Protein AF-A0A3M5VZM5-F1 (afdb_monomer)

Secondary structure (DSSP, 8-state):
-HHHHHHHHHEE--EEPSSS-EEPPEE--TTTS-HHHHHHHHHHHHHHTS---SPPPHHHHHHHHHTSPP------

Sequence (76 aa):
PRNLVRVIEDGIGEQKFSGFEHMQPMPGFAGKLSPAQLTDLINYLRQGWGGQSAELAVSDVQKLQAEAPSIEHKAH

Foldseek 3Di:
DLVVLQCQAANADWDDDPDPDIDDTGGHCNVVDDLVRSQVVVQCCCVVPVVDNDGDDSVRSVVSVVPDDHPDPPDD

Radius of gyration: 13.89 Å; Cα contacts (8 Å, |Δi|>4): 73; chains: 1; bounding box: 39×19×36 Å

Solvent-accessible surface area (backbone atoms only — not comparable to full-atom values): 4706 Å² total; per-residue (Å²): 109,59,69,59,56,46,42,49,34,63,24,44,70,71,44,83,48,89,82,91,49,65,48,74,60,42,80,40,42,65,91,74,54,55,69,62,57,48,34,53,52,51,39,51,49,28,44,75,74,60,78,40,84,76,75,70,53,52,68,56,52,52,49,45,56,74,74,47,79,81,82,77,80,77,85,128

Mean predicted aligned error: 6.39 Å

Structure (mmCIF, N/CA/C/O backbone):
data_AF-A0A3M5VZM5-F1
#
_entry.id   AF-A0A3M5VZM5-F1
#
loop_
_atom_site.group_PDB
_atom_site.id
_atom_site.type_symbol
_atom_site.label_atom_id
_atom_site.label_alt_id
_atom_site.label_comp_id
_atom_site.label_asym_id
_atom_site.label_entity_id
_atom_site.label_seq_id
_atom_site.pdbx_PDB_ins_code
_atom_site.Cartn_x
_atom_site.Cartn_y
_atom_site.Cartn_z
_atom_site.occupancy
_atom_site.B_iso_or_equiv
_atom_site.auth_seq_id
_atom_site.auth_comp_id
_atom_site.auth_asym_id
_atom_site.auth_atom_id
_atom_site.pdbx_PDB_model_num
ATOM 1 N N . PRO A 1 1 ? -4.987 -10.145 -0.476 1.00 79.25 1 PRO A N 1
ATOM 2 C CA . PRO A 1 1 ? -4.594 -8.728 -0.266 1.00 79.25 1 PRO A CA 1
ATOM 3 C C . PRO A 1 1 ? -3.159 -8.512 0.247 1.00 79.25 1 PRO A C 1
ATOM 5 O O . PRO A 1 1 ? -2.621 -7.442 -0.000 1.00 79.25 1 PRO A O 1
ATOM 8 N N . ARG A 1 2 ? -2.520 -9.496 0.901 1.00 83.12 2 ARG A N 1
ATOM 9 C CA . ARG A 1 2 ? -1.163 -9.355 1.463 1.00 83.12 2 ARG A CA 1
ATOM 10 C C . ARG A 1 2 ? -0.114 -8.827 0.470 1.00 83.12 2 ARG A C 1
ATOM 12 O O . ARG A 1 2 ? 0.597 -7.886 0.790 1.00 83.12 2 ARG A O 1
ATOM 19 N N . ASN A 1 3 ? -0.076 -9.368 -0.750 1.00 87.38 3 ASN A N 1
ATOM 20 C CA . ASN A 1 3 ? 0.876 -8.918 -1.775 1.00 87.38 3 ASN A CA 1
ATOM 21 C C . ASN A 1 3 ? 0.649 -7.457 -2.184 1.00 87.38 3 ASN A C 1
ATOM 23 O O . ASN A 1 3 ? 1.609 -6.723 -2.376 1.00 87.38 3 ASN A O 1
ATOM 27 N N . LEU A 1 4 ? -0.614 -7.029 -2.276 1.00 89.50 4 LEU A N 1
ATOM 28 C CA . LEU A 1 4 ? -0.955 -5.649 -2.615 1.00 89.50 4 LEU A CA 1
ATOM 29 C C . LEU A 1 4 ? -0.496 -4.681 -1.520 1.00 89.50 4 LEU A C 1
ATOM 31 O O . LEU A 1 4 ? 0.114 -3.670 -1.838 1.00 89.50 4 LEU A O 1
ATOM 35 N N . VAL A 1 5 ? -0.733 -5.016 -0.245 1.00 91.12 5 VAL A N 1
ATOM 36 C CA . VAL A 1 5 ? -0.247 -4.210 0.891 1.00 91.12 5 VAL A CA 1
ATOM 37 C C . VAL A 1 5 ? 1.269 -4.036 0.796 1.00 91.12 5 VAL A C 1
ATOM 39 O O . VAL A 1 5 ? 1.759 -2.914 0.846 1.00 91.12 5 VAL A O 1
ATOM 42 N N . ARG A 1 6 ? 2.003 -5.125 0.540 1.00 90.62 6 ARG A N 1
ATOM 43 C CA . ARG A 1 6 ? 3.468 -5.096 0.474 1.00 90.62 6 ARG A CA 1
ATOM 44 C C . ARG A 1 6 ? 4.011 -4.275 -0.692 1.00 90.62 6 ARG A C 1
ATOM 46 O O . ARG A 1 6 ? 4.917 -3.474 -0.505 1.00 90.62 6 ARG A O 1
ATOM 53 N N . VAL A 1 7 ? 3.422 -4.430 -1.876 1.00 91.75 7 VAL A N 1
ATOM 54 C CA . VAL A 1 7 ? 3.792 -3.648 -3.063 1.00 91.75 7 VAL A CA 1
ATOM 55 C C . VAL A 1 7 ? 3.546 -2.155 -2.848 1.00 91.75 7 VAL A C 1
ATOM 57 O O . VAL A 1 7 ? 4.354 -1.342 -3.277 1.00 91.75 7 VAL A O 1
ATOM 60 N N . ILE A 1 8 ? 2.460 -1.773 -2.173 1.00 92.50 8 ILE A N 1
ATOM 61 C CA . ILE A 1 8 ? 2.197 -0.361 -1.875 1.00 92.50 8 ILE A CA 1
ATOM 62 C C . ILE A 1 8 ? 3.174 0.168 -0.820 1.00 92.50 8 ILE A C 1
ATOM 64 O O . ILE A 1 8 ? 3.661 1.288 -0.949 1.00 92.50 8 ILE A O 1
ATOM 68 N N . GLU A 1 9 ? 3.497 -0.617 0.205 1.00 91.62 9 GLU A N 1
ATOM 69 C CA . GLU A 1 9 ? 4.409 -0.180 1.263 1.00 91.62 9 GLU A CA 1
ATOM 70 C C . GLU A 1 9 ? 5.861 -0.084 0.808 1.00 91.62 9 GLU A C 1
ATOM 72 O O . GLU A 1 9 ? 6.484 0.960 0.996 1.00 91.62 9 GLU A O 1
ATOM 77 N N . ASP A 1 10 ? 6.390 -1.123 0.173 1.00 91.50 10 ASP A N 1
ATOM 78 C CA . ASP A 1 10 ? 7.812 -1.181 -0.183 1.00 91.50 10 ASP A CA 1
ATOM 79 C C . ASP A 1 10 ? 8.097 -0.704 -1.584 1.00 91.50 10 ASP A C 1
ATOM 81 O O . ASP A 1 10 ? 9.221 -0.308 -1.897 1.00 91.50 10 ASP A O 1
ATOM 85 N N . GLY A 1 11 ? 7.086 -0.788 -2.439 1.00 90.38 11 GLY A N 1
ATOM 86 C CA . GLY A 1 11 ? 7.283 -0.669 -3.859 1.00 90.38 11 GLY A CA 1
ATOM 87 C C . GLY A 1 11 ? 7.778 -1.958 -4.507 1.00 90.38 11 GLY A C 1
ATOM 88 O O . GLY A 1 11 ? 7.823 -3.040 -3.914 1.00 90.38 11 GLY A O 1
ATOM 89 N N . ILE A 1 12 ? 8.161 -1.812 -5.768 1.00 87.62 12 ILE A N 1
ATOM 90 C CA . ILE A 1 12 ? 8.720 -2.854 -6.619 1.00 87.62 12 ILE A CA 1
ATOM 91 C C . ILE A 1 12 ? 10.061 -2.332 -7.121 1.00 87.62 12 ILE A C 1
ATOM 93 O O . ILE A 1 12 ? 10.129 -1.239 -7.691 1.00 87.62 12 ILE A O 1
ATOM 97 N N . GLY A 1 13 ? 11.122 -3.103 -6.888 1.00 82.12 13 GLY A N 1
ATOM 98 C CA . GLY A 1 13 ? 12.442 -2.809 -7.431 1.00 82.12 13 GLY A CA 1
ATOM 99 C C . GLY A 1 13 ? 12.463 -2.857 -8.959 1.00 82.12 13 GLY A C 1
ATOM 100 O O . GLY A 1 13 ? 11.504 -3.280 -9.606 1.00 82.12 13 GLY A O 1
ATOM 101 N N . GLU A 1 14 ? 13.578 -2.430 -9.544 1.00 81.06 14 GLU A N 1
ATOM 102 C CA . GLU A 1 14 ? 13.787 -2.600 -10.980 1.00 81.06 14 GLU A CA 1
ATOM 103 C C . GLU A 1 14 ? 13.744 -4.092 -11.336 1.00 81.06 14 GLU A C 1
ATOM 105 O O . GLU A 1 14 ? 14.418 -4.916 -10.714 1.00 81.06 14 GLU A O 1
ATOM 110 N N . GLN A 1 15 ? 12.973 -4.435 -12.367 1.00 78.62 15 GLN A N 1
ATOM 111 C CA . GLN A 1 15 ? 12.975 -5.771 -12.945 1.00 78.62 15 GLN A CA 1
ATOM 112 C C . GLN A 1 15 ? 13.439 -5.686 -14.398 1.00 78.62 15 GLN A C 1
ATOM 114 O O . GLN A 1 15 ? 12.834 -4.994 -15.221 1.00 78.62 15 GLN A O 1
ATOM 119 N N . LYS A 1 16 ? 14.523 -6.402 -14.709 1.00 72.69 16 LYS A N 1
ATOM 120 C CA . LYS A 1 16 ? 15.025 -6.554 -16.079 1.00 72.69 16 LYS A CA 1
ATOM 121 C C . LYS A 1 16 ? 14.201 -7.627 -16.783 1.00 72.69 16 LYS A C 1
ATOM 123 O O . LYS A 1 16 ? 14.146 -8.763 -16.308 1.00 72.69 16 LYS A O 1
ATOM 128 N N . PHE A 1 17 ? 13.575 -7.282 -17.900 1.00 74.69 17 PHE A N 1
ATOM 129 C CA . PHE A 1 17 ? 12.964 -8.260 -18.797 1.00 74.69 17 PHE A CA 1
ATOM 130 C C . PHE A 1 17 ? 13.944 -8.633 -19.916 1.00 74.69 17 PHE A C 1
ATOM 132 O O . PHE A 1 17 ? 14.994 -8.013 -20.081 1.00 74.69 17 PHE A O 1
ATOM 139 N N . SER A 1 18 ? 13.643 -9.692 -20.671 1.00 76.00 18 SER A N 1
ATOM 140 C CA . SER A 1 18 ? 14.470 -10.080 -21.817 1.00 76.00 18 SER A CA 1
ATOM 141 C C . SER A 1 18 ? 14.463 -8.982 -22.884 1.00 76.00 18 SER A C 1
ATOM 143 O O . SER A 1 18 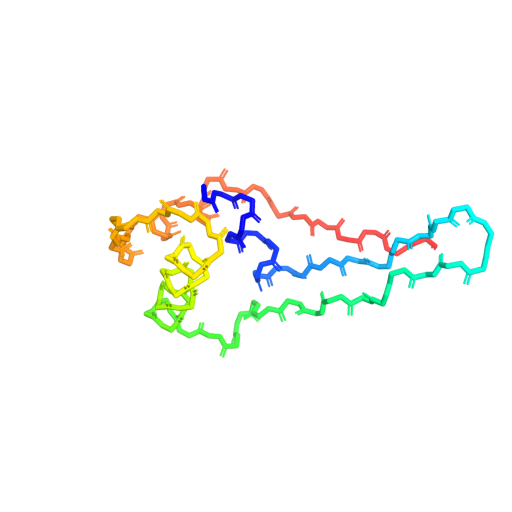? 13.394 -8.549 -23.305 1.00 76.00 18 SER A O 1
ATOM 145 N N . GLY A 1 19 ? 15.641 -8.581 -23.366 1.00 74.19 19 GLY A N 1
ATOM 146 C CA . GLY A 1 19 ? 15.784 -7.518 -24.365 1.00 74.19 19 GLY A CA 1
ATOM 147 C C . GLY A 1 19 ? 16.082 -6.157 -23.732 1.00 74.19 19 GLY A C 1
ATOM 148 O O . GLY A 1 19 ? 16.900 -6.073 -22.823 1.00 74.19 19 GLY A O 1
ATOM 149 N N . PHE A 1 20 ? 15.450 -5.098 -24.247 1.00 66.62 20 PHE A N 1
ATOM 150 C CA . PHE A 1 20 ? 15.638 -3.705 -23.802 1.00 66.62 20 PHE A CA 1
ATOM 151 C C . PHE A 1 20 ? 14.504 -3.201 -22.894 1.00 66.62 20 PHE A C 1
ATOM 153 O O . PHE A 1 20 ? 14.390 -2.002 -22.645 1.00 66.62 20 PHE A O 1
ATOM 160 N N . GLU A 1 21 ? 13.625 -4.091 -22.433 1.00 71.56 21 GLU A N 1
ATOM 161 C CA . GLU A 1 21 ? 12.502 -3.719 -21.579 1.00 71.56 21 GLU A CA 1
ATOM 162 C C . GLU A 1 21 ? 12.919 -3.738 -20.103 1.00 71.56 21 GLU A C 1
ATOM 164 O O . GLU A 1 21 ? 13.373 -4.751 -19.566 1.00 71.56 21 GLU A O 1
ATOM 169 N N . HIS A 1 22 ? 12.738 -2.599 -19.436 1.00 71.44 22 HIS A N 1
ATOM 170 C CA . HIS A 1 22 ? 12.984 -2.433 -18.007 1.00 71.44 22 HIS A CA 1
ATOM 171 C C . HIS A 1 22 ? 11.682 -2.015 -17.332 1.00 71.44 22 HIS A C 1
ATOM 173 O O . HIS A 1 22 ? 11.073 -1.017 -17.732 1.00 71.44 22 HIS A O 1
ATOM 179 N N . MET A 1 23 ? 11.269 -2.729 -16.283 1.00 77.62 23 MET A N 1
ATOM 180 C CA . MET A 1 23 ? 10.230 -2.204 -15.402 1.00 77.62 23 MET A CA 1
ATOM 181 C C . MET A 1 23 ? 10.831 -1.079 -14.573 1.00 77.62 23 MET A C 1
ATOM 183 O O . MET A 1 23 ? 11.757 -1.303 -13.792 1.00 77.62 23 MET A O 1
ATOM 187 N N . GLN A 1 24 ? 10.296 0.128 -14.755 1.00 82.06 24 GLN A N 1
ATOM 188 C CA . GLN A 1 24 ? 10.665 1.258 -13.916 1.00 82.06 24 GLN A CA 1
ATOM 189 C C . GLN A 1 24 ? 10.342 0.933 -12.452 1.00 82.06 24 GLN A C 1
ATOM 191 O O . GLN A 1 24 ? 9.294 0.333 -12.185 1.00 82.06 24 GLN A O 1
ATOM 196 N N . PRO A 1 25 ? 11.215 1.321 -11.508 1.00 85.81 25 PRO A N 1
ATOM 197 C CA . PRO A 1 25 ? 10.970 1.068 -10.101 1.00 85.81 25 PRO A CA 1
ATOM 198 C C . PRO A 1 25 ? 9.689 1.780 -9.668 1.00 85.81 25 PRO A C 1
ATOM 200 O O . PRO A 1 25 ? 9.473 2.958 -9.963 1.00 85.81 25 PRO A O 1
ATOM 203 N N . MET A 1 26 ? 8.847 1.065 -8.932 1.00 90.25 26 MET A N 1
ATOM 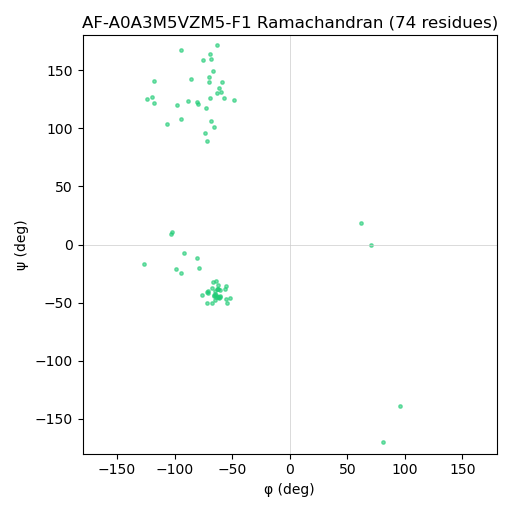204 C CA . MET A 1 26 ? 7.709 1.645 -8.236 1.00 90.25 26 MET A CA 1
ATOM 205 C C . MET A 1 26 ? 8.168 1.935 -6.808 1.00 90.25 26 MET A C 1
ATOM 207 O O . MET A 1 26 ? 8.365 0.986 -6.061 1.00 90.25 26 MET A O 1
ATOM 211 N N . PRO A 1 27 ? 8.372 3.192 -6.393 1.00 89.75 27 PRO A N 1
ATOM 212 C CA . PRO A 1 27 ? 8.762 3.484 -5.021 1.00 89.75 27 PRO A CA 1
ATOM 213 C C . PRO A 1 27 ? 7.609 3.214 -4.049 1.00 89.75 27 PRO A C 1
ATOM 215 O O . PRO A 1 27 ? 6.458 3.558 -4.320 1.00 89.75 27 PRO A O 1
ATOM 218 N N . GLY A 1 28 ? 7.938 2.651 -2.889 1.00 92.00 28 GLY A N 1
ATOM 219 C CA . GLY A 1 28 ? 6.984 2.411 -1.815 1.00 92.00 28 GLY A CA 1
ATOM 220 C C . GLY A 1 28 ? 6.469 3.669 -1.112 1.00 92.00 28 GLY A C 1
ATOM 221 O O . GLY A 1 28 ? 7.054 4.765 -1.173 1.00 92.00 28 GLY A O 1
ATOM 222 N N . PHE A 1 29 ? 5.369 3.479 -0.389 1.00 93.81 29 PHE A N 1
ATOM 223 C CA . PHE A 1 29 ? 4.697 4.471 0.447 1.00 93.81 29 PHE A CA 1
ATOM 224 C C . PHE A 1 29 ? 4.965 4.302 1.950 1.00 93.81 29 PHE A C 1
ATOM 226 O O . PHE A 1 29 ? 4.339 4.998 2.751 1.00 93.81 29 PHE A O 1
ATOM 233 N N . ALA A 1 30 ? 5.892 3.428 2.357 1.00 89.19 30 ALA A N 1
ATOM 234 C CA . ALA A 1 30 ? 6.275 3.257 3.757 1.00 89.19 30 ALA A CA 1
ATOM 235 C C . ALA A 1 30 ? 6.561 4.610 4.438 1.00 89.19 30 ALA A C 1
ATOM 237 O O . ALA A 1 30 ? 7.347 5.423 3.948 1.00 89.19 30 ALA A O 1
ATOM 238 N N . GLY A 1 31 ? 5.868 4.871 5.550 1.00 88.50 31 GLY A N 1
ATOM 239 C CA . GLY A 1 31 ? 5.970 6.122 6.311 1.00 88.50 31 GLY A CA 1
ATOM 240 C C . GLY A 1 31 ? 5.363 7.366 5.643 1.00 88.50 31 GLY A C 1
ATOM 241 O O . GLY A 1 31 ? 5.401 8.437 6.242 1.00 88.50 31 GLY A O 1
ATOM 242 N N . LYS A 1 32 ? 4.794 7.256 4.434 1.00 93.25 32 LYS A N 1
ATOM 243 C CA . LYS A 1 32 ? 4.182 8.377 3.691 1.00 93.25 32 LYS A CA 1
ATOM 244 C C . LYS A 1 32 ? 2.662 8.441 3.824 1.00 93.25 32 LYS A C 1
A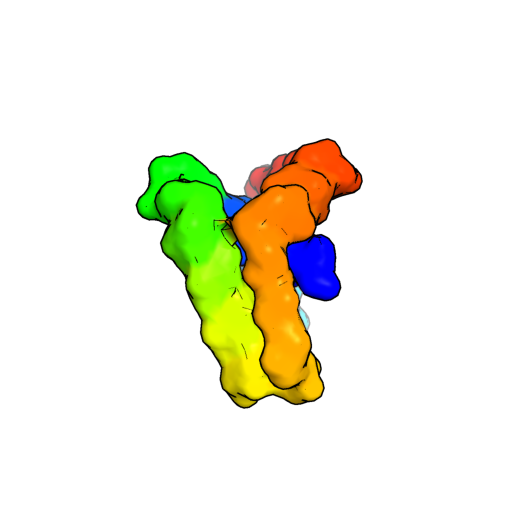TOM 246 O O . LYS A 1 32 ? 2.081 9.490 3.568 1.00 93.25 32 LYS A O 1
ATOM 251 N N . LEU A 1 33 ? 2.026 7.328 4.182 1.00 95.00 33 LEU A N 1
ATOM 252 C CA . LEU A 1 33 ? 0.578 7.220 4.341 1.00 95.00 33 LEU A CA 1
ATOM 253 C C . LEU A 1 33 ? 0.237 6.868 5.785 1.00 95.00 33 LEU A C 1
ATOM 255 O O . LEU A 1 33 ? 0.906 6.042 6.409 1.00 95.00 33 LEU A O 1
ATOM 259 N N . SER A 1 34 ? -0.831 7.467 6.307 1.00 95.75 34 SER A N 1
ATOM 260 C CA . SER A 1 34 ? -1.425 7.006 7.559 1.00 95.75 34 SER A CA 1
ATOM 261 C C . SER A 1 34 ? -2.072 5.622 7.376 1.00 95.75 34 SER A C 1
ATOM 263 O O . SER A 1 34 ? -2.427 5.254 6.250 1.00 95.75 34 SER A O 1
ATOM 265 N N . PRO A 1 35 ? -2.301 4.856 8.460 1.00 94.00 35 PRO A N 1
ATOM 266 C CA . PRO A 1 35 ? -2.981 3.562 8.367 1.00 94.00 35 PRO A CA 1
ATOM 267 C C . PRO A 1 35 ? -4.355 3.638 7.683 1.00 94.00 35 PRO A C 1
ATOM 269 O O . PRO A 1 35 ? -4.724 2.733 6.935 1.00 94.00 35 PRO A O 1
ATOM 272 N N . ALA A 1 36 ? -5.092 4.734 7.895 1.00 96.25 36 ALA A N 1
ATOM 273 C CA . ALA A 1 36 ? -6.374 4.975 7.235 1.00 96.25 36 ALA A CA 1
ATOM 274 C C . ALA A 1 36 ? -6.197 5.212 5.727 1.00 96.25 36 ALA A C 1
ATOM 276 O O . ALA A 1 36 ? -6.796 4.504 4.929 1.00 96.25 36 ALA A O 1
ATOM 277 N N . GLN A 1 37 ? -5.289 6.112 5.332 1.00 97.06 37 GLN A N 1
ATOM 278 C CA . GLN A 1 37 ? -5.029 6.411 3.916 1.00 97.06 37 GLN A CA 1
ATOM 279 C C . GLN A 1 37 ? -4.550 5.186 3.133 1.00 97.06 37 GLN A C 1
ATOM 281 O O . GLN A 1 37 ? -4.938 4.986 1.983 1.00 97.06 37 GLN A O 1
ATOM 286 N N . LEU A 1 38 ? -3.711 4.352 3.749 1.00 95.31 38 LEU A N 1
ATOM 287 C CA . LEU A 1 38 ? -3.283 3.099 3.141 1.00 95.31 38 LEU A CA 1
ATOM 288 C C . LEU A 1 38 ? -4.460 2.130 2.962 1.00 95.31 38 LEU A C 1
ATOM 290 O O . LEU A 1 38 ? -4.580 1.500 1.914 1.00 95.31 38 LEU A O 1
ATOM 294 N N . THR A 1 39 ? -5.334 2.024 3.965 1.00 96.00 39 THR A N 1
ATOM 295 C CA . THR A 1 39 ? -6.531 1.172 3.902 1.00 96.00 39 THR A CA 1
ATOM 296 C C . THR A 1 39 ? -7.478 1.627 2.796 1.00 96.00 39 THR A C 1
ATOM 298 O O . THR A 1 39 ? -7.915 0.798 1.995 1.00 96.00 39 THR A O 1
ATOM 301 N 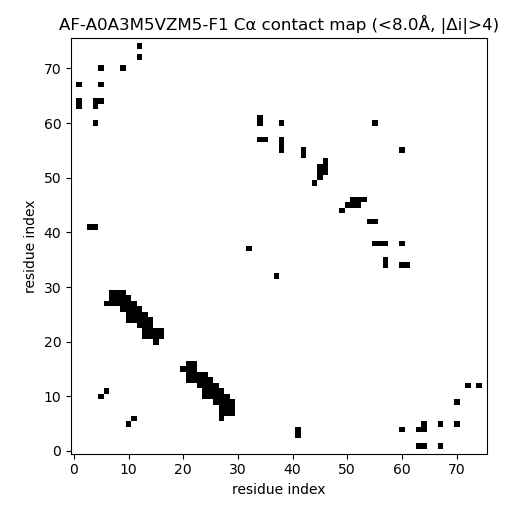N . ASP A 1 40 ? -7.722 2.933 2.688 1.00 96.94 40 ASP A N 1
ATOM 302 C CA . ASP A 1 40 ? -8.566 3.522 1.646 1.00 96.94 40 ASP A CA 1
ATOM 303 C C . ASP A 1 40 ? -8.000 3.241 0.250 1.00 96.94 40 ASP A C 1
ATOM 305 O O . ASP A 1 40 ? -8.721 2.780 -0.637 1.00 96.94 40 ASP A O 1
ATOM 309 N N . LEU A 1 41 ? -6.688 3.427 0.062 1.00 95.56 41 LEU A N 1
ATOM 310 C CA . LEU A 1 41 ? -6.012 3.109 -1.196 1.00 95.56 41 LEU A CA 1
ATOM 311 C C . LEU A 1 41 ? -6.129 1.617 -1.542 1.00 95.56 41 LEU A C 1
ATOM 313 O O . LEU A 1 41 ? -6.432 1.268 -2.683 1.00 95.56 41 LEU A O 1
ATOM 317 N N . ILE A 1 42 ? -5.924 0.724 -0.572 1.00 94.31 42 ILE A N 1
ATOM 318 C CA . ILE A 1 42 ? -6.061 -0.723 -0.781 1.00 94.31 42 ILE A CA 1
ATOM 319 C C . ILE A 1 42 ? -7.495 -1.077 -1.179 1.00 94.31 42 ILE A C 1
ATOM 321 O O . ILE A 1 42 ? -7.684 -1.853 -2.117 1.00 94.31 42 ILE A O 1
ATOM 325 N N . ASN A 1 43 ? -8.501 -0.529 -0.498 1.00 95.50 43 ASN A N 1
ATOM 326 C CA . ASN A 1 43 ? -9.903 -0.782 -0.821 1.00 95.50 43 ASN A CA 1
ATOM 327 C C . ASN A 1 43 ? -10.257 -0.258 -2.214 1.00 95.50 43 ASN A C 1
ATOM 329 O O . ASN A 1 43 ? -10.816 -1.017 -3.006 1.00 95.50 43 ASN A O 1
ATOM 333 N N . TYR A 1 44 ? -9.830 0.958 -2.562 1.00 95.06 44 TYR A N 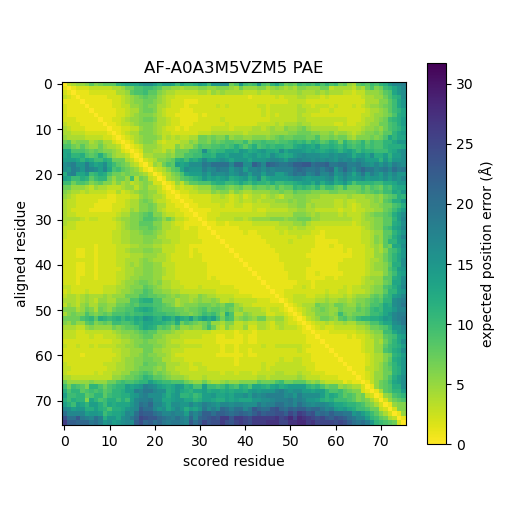1
ATOM 334 C CA . TYR A 1 44 ? -9.991 1.512 -3.906 1.00 95.06 44 TYR A CA 1
ATOM 335 C C . TYR A 1 44 ? -9.396 0.589 -4.979 1.00 95.06 44 TYR A C 1
ATOM 337 O O . TYR A 1 44 ? -10.082 0.215 -5.931 1.00 95.06 44 TYR A O 1
ATOM 345 N N . LEU A 1 45 ? -8.146 0.143 -4.802 1.00 94.00 45 LEU A N 1
ATOM 346 C CA . LEU A 1 45 ? -7.478 -0.732 -5.769 1.00 94.00 45 LEU A CA 1
ATOM 347 C C . LEU A 1 45 ? -8.169 -2.108 -5.882 1.00 94.00 45 LEU A C 1
ATOM 349 O O . LEU A 1 45 ? -8.323 -2.658 -6.976 1.00 94.00 45 LEU A O 1
ATOM 353 N N . ARG A 1 46 ? -8.612 -2.672 -4.752 1.00 92.94 46 ARG A N 1
ATOM 354 C CA . ARG A 1 46 ? -9.306 -3.970 -4.688 1.00 92.94 46 ARG A CA 1
ATOM 355 C C . ARG A 1 46 ? -10.680 -3.936 -5.348 1.00 92.94 46 ARG A C 1
ATOM 357 O O . ARG A 1 46 ? -11.045 -4.913 -6.001 1.00 92.94 46 ARG A O 1
ATOM 364 N N . GLN A 1 47 ? -11.412 -2.840 -5.203 1.00 93.44 47 GLN A N 1
ATOM 365 C CA . GLN A 1 47 ? -12.719 -2.662 -5.828 1.00 93.44 47 GLN A CA 1
ATOM 366 C C . GLN A 1 47 ? -12.581 -2.345 -7.323 1.00 93.44 47 GLN A C 1
ATOM 368 O O . GLN A 1 47 ? -13.281 -2.944 -8.135 1.00 93.44 47 GLN A O 1
ATOM 373 N N . GLY A 1 48 ? -11.645 -1.464 -7.693 1.00 93.38 48 GLY A N 1
ATOM 374 C CA . GLY A 1 48 ? -11.456 -1.014 -9.075 1.00 93.38 48 GLY A CA 1
ATOM 375 C C . GLY A 1 48 ? -10.857 -2.070 -10.005 1.00 93.38 48 GLY A C 1
ATOM 376 O O . GLY A 1 48 ? -11.311 -2.218 -11.136 1.00 93.38 48 GLY A O 1
ATOM 377 N N . TRP A 1 49 ? -9.864 -2.830 -9.532 1.00 90.25 49 TRP A N 1
ATOM 378 C CA . TRP A 1 49 ? -9.136 -3.801 -10.367 1.00 90.25 49 TRP A CA 1
ATOM 379 C C . TRP A 1 49 ? -9.091 -5.218 -9.791 1.00 90.25 49 TRP A C 1
ATOM 381 O O . TRP A 1 49 ? -8.788 -6.163 -10.513 1.00 90.25 49 TRP A O 1
ATOM 391 N N . GLY A 1 50 ? -9.386 -5.390 -8.502 1.00 85.25 50 GLY A N 1
ATOM 392 C CA . GLY A 1 50 ? -9.344 -6.695 -7.835 1.00 85.25 50 GLY A CA 1
AT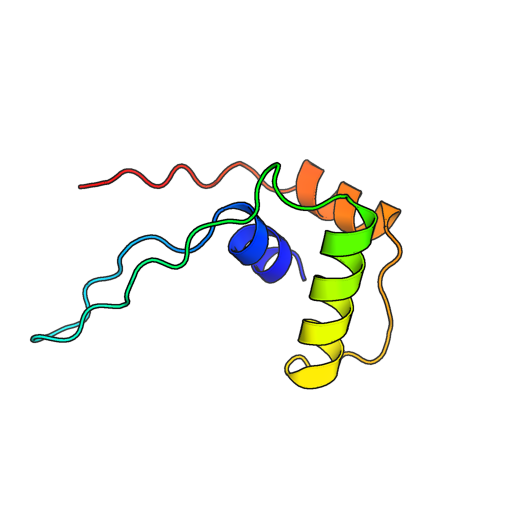OM 393 C C . GLY A 1 50 ? -10.666 -7.468 -7.840 1.00 85.25 50 GLY A C 1
ATOM 394 O O . GLY A 1 50 ? -10.680 -8.609 -7.381 1.00 85.25 50 GLY A O 1
ATOM 395 N N . GLY A 1 51 ? -11.772 -6.864 -8.295 1.00 87.25 51 GLY A N 1
ATOM 396 C CA . GLY A 1 51 ? -13.109 -7.471 -8.262 1.00 87.25 51 GLY A CA 1
ATOM 397 C C . GLY A 1 51 ? -13.618 -7.792 -6.849 1.00 87.25 51 GLY A C 1
ATOM 398 O O . GLY A 1 51 ? -14.506 -8.626 -6.688 1.00 87.25 51 GLY A O 1
ATOM 399 N N . GLN A 1 52 ? -13.037 -7.179 -5.812 1.00 86.00 52 GLN A N 1
ATOM 400 C CA . GLN A 1 52 ? -13.361 -7.446 -4.411 1.00 86.00 52 GLN A CA 1
ATOM 401 C C . GLN A 1 52 ? -14.166 -6.288 -3.824 1.00 86.00 52 GLN A C 1
ATOM 403 O O . GLN A 1 52 ? -13.608 -5.250 -3.482 1.00 86.00 52 GLN A O 1
ATOM 408 N N . SER A 1 53 ? -15.476 -6.493 -3.677 1.00 81.19 53 SER A N 1
ATOM 409 C CA . SER A 1 53 ? -16.419 -5.469 -3.200 1.00 81.19 53 SER A CA 1
ATOM 410 C C . SER A 1 53 ? -16.410 -5.265 -1.681 1.00 81.19 53 SER A C 1
ATOM 412 O O . SER A 1 53 ? -16.860 -4.232 -1.206 1.00 81.19 53 SER A O 1
ATOM 414 N N . ALA A 1 54 ? -15.920 -6.242 -0.909 1.00 88.44 54 ALA A N 1
ATOM 415 C CA . ALA A 1 54 ? -15.855 -6.136 0.548 1.00 88.44 54 ALA A CA 1
ATOM 416 C C . ALA A 1 54 ? -14.646 -5.297 0.989 1.00 88.44 54 ALA A C 1
ATOM 418 O O . ALA A 1 54 ? -13.498 -5.663 0.704 1.00 88.44 54 ALA A O 1
ATOM 419 N N . GLU A 1 55 ? -14.906 -4.206 1.709 1.00 91.19 55 GLU A N 1
ATOM 420 C CA . GLU A 1 55 ? -13.880 -3.351 2.3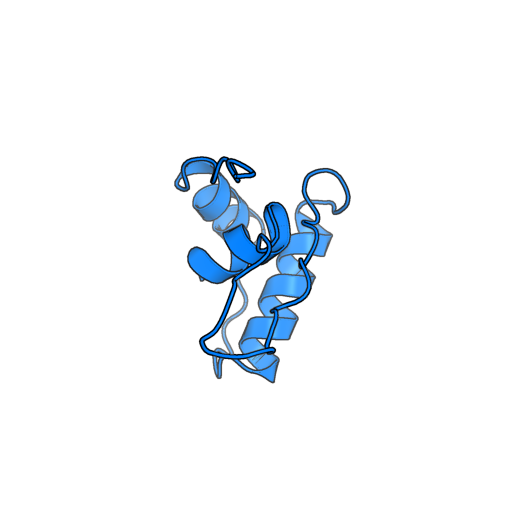10 1.00 91.19 55 GLU A CA 1
ATOM 421 C C . GLU A 1 55 ? -13.163 -4.039 3.474 1.00 91.19 55 GLU A C 1
ATOM 423 O O . GLU A 1 55 ? -13.757 -4.799 4.238 1.00 91.19 55 GLU A O 1
ATOM 428 N N . LEU A 1 56 ? -11.864 -3.773 3.596 1.00 93.94 56 LEU A N 1
ATOM 429 C CA . LEU A 1 56 ? -11.077 -4.114 4.778 1.00 93.94 56 LEU A CA 1
ATOM 430 C C . LEU A 1 56 ? -11.201 -3.003 5.812 1.00 93.94 56 LEU A C 1
ATOM 432 O O . LEU A 1 56 ? -11.154 -1.823 5.455 1.00 93.94 56 LEU A O 1
ATOM 436 N N . ALA A 1 57 ? -11.263 -3.386 7.086 1.00 96.62 57 ALA A N 1
ATOM 437 C CA . ALA A 1 57 ? 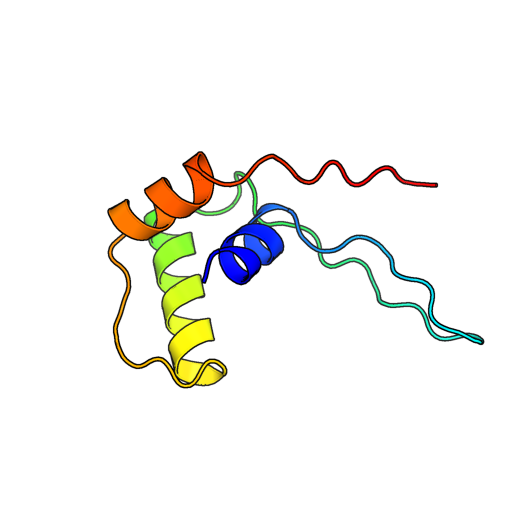-11.042 -2.448 8.171 1.00 96.62 57 ALA A CA 1
ATOM 438 C C . ALA A 1 57 ? -9.545 -2.126 8.301 1.00 96.62 57 ALA A C 1
ATOM 440 O O . ALA A 1 57 ? -8.677 -2.917 7.920 1.00 96.62 57 ALA A O 1
ATOM 441 N N . VAL A 1 58 ? -9.231 -0.989 8.927 1.00 96.62 58 VAL A N 1
ATOM 442 C CA . VAL A 1 58 ? -7.838 -0.583 9.194 1.00 96.62 58 VAL A CA 1
ATOM 443 C C . VAL A 1 58 ? -7.080 -1.657 9.981 1.00 96.62 58 VAL A C 1
ATOM 445 O O . VAL A 1 58 ? -5.919 -1.942 9.694 1.00 96.62 58 VAL A O 1
ATOM 448 N N . SER A 1 59 ? -7.746 -2.305 10.939 1.00 96.19 59 SER A N 1
ATOM 449 C CA . SER A 1 59 ? -7.160 -3.378 11.746 1.00 96.19 59 SER A CA 1
ATOM 450 C C . SER A 1 59 ? -6.787 -4.614 10.923 1.00 96.19 59 SER A C 1
ATOM 452 O O . SER A 1 59 ? -5.806 -5.281 11.247 1.00 96.19 59 SER A O 1
ATOM 454 N N . ASP A 1 60 ? -7.516 -4.916 9.847 1.00 94.69 60 ASP A N 1
ATOM 455 C CA . ASP A 1 60 ? -7.189 -6.032 8.956 1.00 94.69 60 ASP A CA 1
ATOM 456 C C . ASP A 1 60 ? -5.936 -5.724 8.138 1.00 94.69 60 ASP A C 1
ATOM 458 O O . ASP A 1 60 ? -5.056 -6.572 8.002 1.00 94.69 60 ASP A O 1
ATOM 462 N N . VAL A 1 61 ? -5.808 -4.488 7.645 1.00 93.38 61 VAL A N 1
ATOM 463 C CA . VAL A 1 61 ? -4.606 -4.036 6.930 1.00 93.38 61 VAL A CA 1
ATOM 464 C C . VAL A 1 61 ? -3.387 -4.047 7.853 1.00 93.38 61 VAL A C 1
ATOM 466 O O . VAL A 1 61 ? -2.342 -4.560 7.466 1.00 93.38 61 VAL A O 1
ATOM 469 N N . GLN A 1 62 ? -3.521 -3.578 9.094 1.00 93.31 62 GLN A N 1
ATOM 470 C CA . GLN A 1 62 ? -2.435 -3.609 10.081 1.00 93.31 62 GLN A CA 1
ATOM 471 C C . GLN A 1 62 ? -1.987 -5.033 10.433 1.00 93.31 62 GLN A C 1
ATOM 473 O O . GLN A 1 62 ? -0.791 -5.282 10.568 1.00 93.31 62 GLN A O 1
ATOM 478 N N . LYS A 1 63 ? -2.919 -5.990 10.538 1.00 93.56 63 LYS A N 1
ATOM 479 C CA . LYS A 1 63 ? -2.559 -7.409 10.699 1.00 93.56 63 LYS A CA 1
ATOM 480 C C . LYS A 1 63 ? -1.749 -7.909 9.505 1.00 93.56 63 LYS A C 1
ATOM 482 O O . LYS A 1 63 ? -0.708 -8.529 9.693 1.00 93.56 63 LYS A O 1
ATOM 487 N N . LEU A 1 64 ? -2.179 -7.582 8.285 1.00 91.81 64 LEU A N 1
ATOM 488 C CA . LEU A 1 64 ? -1.468 -7.970 7.063 1.00 91.81 64 LEU A CA 1
ATOM 489 C C . LEU A 1 64 ? -0.059 -7.3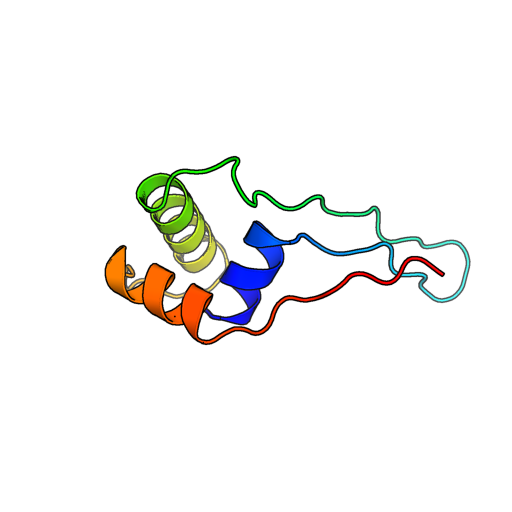62 6.976 1.00 91.81 64 LEU A C 1
ATOM 491 O O . LEU A 1 64 ? 0.836 -8.034 6.467 1.00 91.81 64 LEU A O 1
ATOM 495 N N . GLN A 1 65 ? 0.145 -6.136 7.474 1.00 88.69 65 GLN A N 1
ATOM 496 C CA . GLN A 1 65 ? 1.476 -5.525 7.604 1.00 88.69 65 GLN A CA 1
ATOM 497 C C . GLN A 1 65 ? 2.351 -6.291 8.599 1.00 88.69 65 GLN A C 1
ATOM 499 O O . GLN A 1 65 ? 3.491 -6.622 8.292 1.00 88.69 65 GLN A O 1
ATOM 504 N N . ALA A 1 66 ? 1.813 -6.600 9.782 1.00 87.38 66 ALA A N 1
ATOM 505 C CA . ALA A 1 66 ? 2.556 -7.268 10.848 1.00 87.38 66 ALA A CA 1
ATOM 506 C C . ALA A 1 66 ? 2.952 -8.713 10.493 1.00 87.38 66 ALA A C 1
ATOM 508 O O . ALA A 1 66 ? 3.997 -9.198 10.919 1.00 87.38 66 ALA A O 1
ATOM 509 N N . GLU A 1 67 ? 2.129 -9.410 9.707 1.00 83.38 67 GLU A N 1
ATOM 510 C CA . GLU A 1 67 ? 2.373 -10.789 9.267 1.00 83.38 67 GLU A CA 1
ATOM 511 C C . GLU A 1 67 ? 3.342 -10.903 8.076 1.00 83.38 67 GLU A C 1
ATOM 513 O O . GLU A 1 67 ? 3.756 -12.013 7.708 1.00 83.38 67 GLU A O 1
ATOM 518 N N . ALA A 1 68 ? 3.670 -9.790 7.417 1.00 66.44 68 ALA A N 1
ATOM 519 C CA . ALA A 1 68 ? 4.512 -9.783 6.232 1.00 66.44 68 ALA A CA 1
ATOM 520 C C . ALA A 1 68 ? 5.969 -9.427 6.592 1.00 66.44 68 ALA A C 1
ATOM 522 O O . ALA A 1 68 ? 6.226 -8.335 7.094 1.00 66.44 68 ALA A O 1
ATOM 523 N N . PRO A 1 69 ? 6.950 -10.311 6.320 1.00 66.06 69 PRO A N 1
ATOM 524 C CA . PRO A 1 69 ? 8.356 -9.974 6.495 1.00 66.06 69 PRO A CA 1
ATOM 525 C C . PRO A 1 69 ? 8.771 -8.895 5.496 1.00 66.06 69 PRO A C 1
ATOM 527 O O . PRO A 1 69 ? 8.240 -8.831 4.379 1.00 66.06 69 PRO A O 1
ATOM 530 N N . SER A 1 70 ? 9.735 -8.064 5.900 1.00 62.72 70 SER A N 1
ATOM 531 C CA . SER A 1 70 ? 10.114 -6.930 5.077 1.00 62.72 70 SER A CA 1
ATOM 532 C C . SER A 1 70 ? 10.836 -7.395 3.791 1.00 62.72 70 SER A C 1
ATOM 534 O O . SER A 1 70 ? 11.799 -8.151 3.890 1.00 62.72 70 SER A O 1
ATOM 536 N N . ILE A 1 71 ? 10.397 -6.994 2.591 1.00 64.31 71 ILE A N 1
ATOM 537 C CA . ILE A 1 71 ? 11.117 -7.211 1.330 1.00 64.31 71 ILE A CA 1
ATOM 538 C C . ILE A 1 71 ? 12.299 -6.238 1.305 1.00 64.31 71 ILE A C 1
ATOM 540 O O . ILE A 1 71 ? 12.161 -5.068 0.951 1.00 64.31 71 ILE A O 1
ATOM 544 N N . GLU A 1 72 ? 13.475 -6.712 1.713 1.00 57.19 72 GLU A N 1
ATOM 545 C CA . GLU A 1 72 ? 14.725 -6.011 1.429 1.00 57.19 72 GLU A CA 1
ATOM 546 C C . GLU A 1 72 ? 15.004 -6.089 -0.076 1.00 57.19 72 GLU A C 1
ATOM 548 O O . GLU A 1 72 ? 15.407 -7.131 -0.601 1.00 57.19 72 GLU A O 1
ATOM 553 N N . HIS A 1 73 ? 14.808 -4.979 -0.788 1.00 54.31 73 HIS A N 1
ATOM 554 C CA . HIS A 1 73 ? 15.263 -4.850 -2.171 1.00 54.31 73 HIS A CA 1
ATOM 555 C C . HIS A 1 73 ? 16.794 -4.731 -2.175 1.00 54.31 73 HIS A C 1
ATOM 557 O O . HIS A 1 73 ? 17.345 -3.634 -2.090 1.00 54.31 73 HIS A O 1
ATOM 563 N N . LYS A 1 74 ? 17.509 -5.863 -2.245 1.00 39.25 74 LYS A N 1
ATOM 564 C CA . LYS A 1 74 ? 18.943 -5.859 -2.565 1.00 39.25 74 LYS A CA 1
ATOM 565 C C . LYS A 1 74 ? 19.110 -5.365 -3.999 1.00 39.25 74 LYS A C 1
ATOM 567 O O . LYS A 1 74 ? 18.907 -6.121 -4.942 1.00 39.25 74 LYS A O 1
ATOM 572 N N . ALA A 1 75 ? 19.493 -4.100 -4.145 1.00 39.28 75 ALA A N 1
ATOM 573 C CA . ALA A 1 75 ? 20.048 -3.603 -5.394 1.00 39.28 75 ALA A CA 1
ATOM 574 C C . ALA A 1 75 ? 21.281 -4.457 -5.755 1.00 39.28 75 ALA A C 1
ATOM 576 O O . ALA A 1 75 ? 22.174 -4.659 -4.923 1.00 39.28 75 ALA A O 1
ATOM 577 N N . HIS A 1 76 ? 21.292 -5.013 -6.963 1.00 34.75 76 HIS A N 1
ATOM 578 C CA . HIS A 1 76 ? 22.449 -5.644 -7.601 1.00 34.75 76 HIS A CA 1
ATOM 579 C C . HIS A 1 76 ? 22.730 -4.918 -8.909 1.00 34.75 76 HIS A C 1
ATOM 581 O O . HIS A 1 76 ? 21.762 -4.695 -9.672 1.00 34.75 76 HIS A O 1
#

Organism: NCBI:txid663959

Nearest PDB structures (foldseek):
  6qpv-assembly1_A  TM=6.900E-01  e=1.379E-02  Ralstonia pickettii
  3zbm-assembly1_A  TM=6.816E-01  e=1.585E-02  Ralstonia pickettii 12J
  8qgf-assembly1_A  TM=6.897E-01  e=2.243E-02  Ralstonia pickettii
  6qpz-assembly2_I  TM=6.892E-01  e=2.405E-02  Ralstonia pickettii
  7r2u-assembly1_A  TM=6.847E-01  e=2.963E-02  Ralstonia pickettii

InterPro domains:
  IPR036909 Cytochrome c-like domain superfamily [G3DSA:1.10.760.10] (1-75)
  IPR036909 Cytochrome c-like domain superfamily [SSF46626] (2-66)

pLDDT: mean 84.49, std 13.83, range [34.75, 97.06]